Protein AF-A0A8J2NJF4-F1 (afdb_monomer_lite)

Organism: NCBI:txid39272

Foldseek 3Di:
DPQWAWDDDPDDDDTDIHGNQDPVLCVVCVVVVHHSQRSVQVVCCVVPVDHDDGPVVVDDDPPD

Radius of gyration: 12.31 Å; chains: 1; bounding box: 24×25×33 Å

Sequence (64 aa):
MSGIECQPIQGAMYAFPQIHIPGKAIEAAKERDLEPDVFYCLELLESTGISVVPGTGVGQVEGT

Secondary structure (DSSP, 8-state):
-TTEE-----SSS----EE---HHHHHHHHHTT--HHHHHHHHHHHHH------GGGT-PPTT-

pLDDT: mean 94.87, std 5.44, range [58.88, 98.25]

InterPro domains:
  IPR045088 Aminotransferase ALAT1/2-like [PTHR11751] (2-64)

Structure (mmCIF, N/CA/C/O backbone):
data_AF-A0A8J2NJF4-F1
#
_entry.id   AF-A0A8J2NJF4-F1
#
loop_
_atom_site.group_PDB
_atom_site.id
_atom_site.type_symbol
_atom_site.label_atom_id
_atom_site.label_alt_id
_atom_site.label_comp_id
_atom_site.label_asym_id
_atom_site.label_entity_id
_atom_site.label_seq_id
_atom_site.pdbx_PDB_ins_code
_atom_site.Cartn_x
_atom_site.Cartn_y
_atom_site.Cartn_z
_atom_site.occupancy
_atom_site.B_iso_or_equiv
_atom_site.auth_seq_id
_atom_site.auth_comp_id
_atom_site.auth_asym_id
_atom_site.auth_atom_id
_atom_site.pdbx_PDB_model_num
ATOM 1 N N . MET A 1 1 ? -8.141 6.336 -13.692 1.00 58.88 1 MET A N 1
ATOM 2 C CA . MET A 1 1 ? -8.973 5.823 -12.582 1.00 58.88 1 MET A CA 1
ATOM 3 C C . MET A 1 1 ? -8.948 6.887 -11.498 1.00 58.88 1 MET A C 1
ATOM 5 O O . MET A 1 1 ? -7.909 7.507 -11.343 1.00 58.88 1 MET A O 1
ATOM 9 N N . SER A 1 2 ? -10.063 7.199 -10.835 1.00 88.56 2 SER A N 1
ATOM 10 C CA . SER A 1 2 ? -10.033 8.220 -9.774 1.00 88.56 2 SER A CA 1
ATOM 11 C C . SER A 1 2 ? -9.273 7.677 -8.559 1.00 88.56 2 SER A C 1
ATOM 13 O O . SER A 1 2 ? -9.477 6.519 -8.202 1.00 88.56 2 SER A O 1
ATOM 15 N N . GLY A 1 3 ? -8.390 8.485 -7.966 1.00 92.12 3 GLY A N 1
ATOM 16 C CA . GLY A 1 3 ? -7.642 8.133 -6.752 1.00 92.12 3 GLY A CA 1
ATOM 17 C C . GLY A 1 3 ? -6.412 7.238 -6.949 1.00 92.12 3 GLY A C 1
ATOM 18 O O . GLY A 1 3 ? -5.815 6.842 -5.956 1.00 92.12 3 GLY A O 1
ATOM 19 N N . ILE A 1 4 ? -6.027 6.919 -8.190 1.00 95.88 4 ILE A N 1
ATOM 20 C CA . ILE A 1 4 ? -4.791 6.185 -8.496 1.00 95.88 4 ILE A CA 1
ATOM 21 C C . ILE A 1 4 ? -4.071 6.889 -9.643 1.00 95.88 4 ILE A C 1
ATOM 23 O O . ILE A 1 4 ? -4.628 7.032 -10.736 1.00 95.88 4 ILE A O 1
ATOM 27 N N . GLU A 1 5 ? -2.822 7.266 -9.403 1.00 95.94 5 GLU A N 1
ATOM 28 C CA . GLU A 1 5 ? -1.918 7.845 -10.391 1.00 95.94 5 GLU A CA 1
ATOM 29 C C . GLU A 1 5 ? -0.678 6.962 -10.516 1.00 95.94 5 GLU A C 1
ATOM 31 O O . GLU A 1 5 ? -0.133 6.488 -9.529 1.00 95.94 5 GLU A O 1
ATOM 36 N N . CYS A 1 6 ? -0.221 6.693 -11.735 1.00 95.25 6 CYS A N 1
ATOM 37 C CA . CYS A 1 6 ? 0.979 5.892 -11.951 1.00 95.25 6 CYS A CA 1
ATOM 38 C C . CYS A 1 6 ? 1.814 6.538 -13.042 1.00 95.25 6 CYS A C 1
ATOM 40 O O . CYS A 1 6 ? 1.306 6.841 -14.125 1.00 95.25 6 CYS A O 1
ATOM 42 N N . GLN A 1 7 ? 3.101 6.718 -12.763 1.00 93.62 7 GLN A N 1
ATOM 43 C CA . GLN A 1 7 ? 4.040 7.162 -13.781 1.00 93.62 7 GLN A CA 1
ATOM 44 C C . GLN A 1 7 ? 4.179 6.088 -14.874 1.00 93.62 7 GLN A C 1
ATOM 46 O O . GLN A 1 7 ? 4.039 4.893 -14.580 1.00 93.62 7 GLN A O 1
ATOM 51 N N . PRO A 1 8 ? 4.453 6.477 -16.133 1.00 95.19 8 PRO A N 1
ATOM 52 C CA . PRO A 1 8 ? 4.725 5.519 -17.195 1.00 95.19 8 PRO A CA 1
ATOM 53 C C . PRO A 1 8 ? 5.893 4.602 -16.823 1.00 95.19 8 PRO A C 1
ATOM 55 O O . PRO A 1 8 ? 6.957 5.066 -16.417 1.00 95.19 8 PRO A O 1
ATOM 58 N N . ILE A 1 9 ? 5.711 3.295 -17.000 1.00 95.94 9 ILE A N 1
ATOM 59 C CA . ILE A 1 9 ? 6.761 2.309 -16.737 1.00 95.94 9 ILE A CA 1
ATOM 60 C C . ILE A 1 9 ? 7.746 2.353 -17.907 1.00 95.94 9 ILE A C 1
ATOM 62 O O . ILE A 1 9 ? 7.440 1.898 -19.007 1.00 95.94 9 ILE A O 1
ATOM 66 N N . GLN A 1 10 ? 8.923 2.932 -17.681 1.00 94.38 10 GLN A N 1
ATOM 67 C CA . GLN A 1 10 ? 9.950 3.097 -18.718 1.00 94.38 10 GLN A CA 1
ATOM 68 C C . GLN A 1 10 ? 10.898 1.889 -18.836 1.00 94.38 10 GLN A C 1
ATOM 70 O O . GLN A 1 10 ? 11.658 1.798 -19.797 1.00 94.38 10 GLN A O 1
ATOM 75 N N . GLY A 1 11 ? 10.865 0.958 -17.877 1.00 93.31 11 GLY A N 1
ATOM 76 C CA . GLY A 1 11 ? 11.714 -0.234 -17.839 1.00 93.31 11 GLY A CA 1
ATOM 77 C C . GLY A 1 11 ? 11.526 -1.046 -16.552 1.00 93.31 11 GLY A C 1
ATOM 78 O O . GLY A 1 11 ? 10.618 -0.767 -15.773 1.00 93.31 11 GLY A O 1
ATOM 79 N N . ALA A 1 12 ? 12.408 -2.026 -16.321 1.00 94.75 12 ALA A N 1
ATOM 80 C CA . ALA A 1 12 ? 12.328 -2.995 -15.218 1.00 94.75 12 ALA A CA 1
ATOM 81 C C . ALA A 1 12 ? 11.028 -3.831 -15.233 1.00 94.75 12 ALA A C 1
ATOM 83 O O . ALA A 1 12 ? 10.479 -4.093 -16.301 1.00 94.75 12 ALA A O 1
ATOM 84 N N . MET A 1 13 ? 10.593 -4.319 -14.064 1.00 94.69 13 MET A N 1
ATOM 85 C CA . MET A 1 13 ? 9.488 -5.284 -13.926 1.00 94.69 13 MET A CA 1
ATOM 86 C C . MET A 1 13 ? 8.370 -4.819 -12.978 1.00 94.69 13 MET A C 1
ATOM 88 O O . MET A 1 13 ? 7.435 -5.577 -12.736 1.00 94.69 13 MET A O 1
ATOM 92 N N . TYR A 1 14 ? 8.457 -3.603 -12.426 1.00 93.88 14 TYR A N 1
ATOM 93 C CA . TYR A 1 14 ? 7.550 -3.121 -11.379 1.00 93.88 14 TYR A CA 1
ATOM 94 C C . TYR A 1 14 ? 6.920 -1.779 -11.748 1.00 93.88 14 TYR A C 1
ATOM 96 O O . TYR A 1 14 ? 7.573 -0.911 -12.327 1.00 93.88 14 TYR A O 1
ATOM 104 N N . ALA A 1 15 ? 5.658 -1.610 -11.361 1.00 95.44 15 ALA A N 1
ATOM 105 C CA . ALA A 1 15 ? 4.979 -0.322 -11.314 1.00 95.44 15 ALA A CA 1
ATOM 106 C C . ALA A 1 15 ? 4.914 0.155 -9.861 1.00 95.44 15 ALA A C 1
ATOM 108 O O . ALA A 1 15 ? 4.825 -0.671 -8.951 1.00 95.44 15 ALA A O 1
ATOM 109 N N . PHE A 1 16 ? 4.911 1.469 -9.651 1.00 95.62 16 PHE A N 1
ATOM 110 C CA . PHE A 1 16 ? 4.745 2.059 -8.325 1.00 95.62 16 PHE A CA 1
ATOM 111 C C . PHE A 1 16 ? 3.653 3.136 -8.374 1.00 95.62 16 PHE A C 1
ATOM 113 O O . PHE A 1 16 ? 3.959 4.322 -8.522 1.00 95.62 16 PHE A O 1
ATOM 120 N N . PRO A 1 17 ? 2.370 2.725 -8.389 1.00 95.75 17 PRO A N 1
ATOM 121 C CA . PRO A 1 17 ? 1.261 3.665 -8.407 1.00 95.75 17 PRO A CA 1
ATOM 122 C C . PRO A 1 17 ? 1.146 4.387 -7.061 1.00 95.75 17 PRO A C 1
ATOM 124 O O . PRO A 1 17 ? 1.238 3.766 -6.006 1.00 95.75 17 PRO A O 1
ATOM 127 N N . GLN A 1 18 ? 0.869 5.684 -7.111 1.00 96.06 18 GLN A N 1
ATOM 128 C CA . GLN A 1 18 ? 0.413 6.460 -5.971 1.00 96.06 18 GLN A CA 1
ATOM 129 C C . GLN A 1 18 ? -1.098 6.278 -5.814 1.00 96.06 18 GLN A C 1
ATOM 131 O O . GLN A 1 18 ? -1.867 6.456 -6.766 1.00 96.06 18 GLN A O 1
ATOM 136 N N . ILE A 1 19 ? -1.526 5.918 -4.607 1.00 95.62 19 ILE A N 1
ATOM 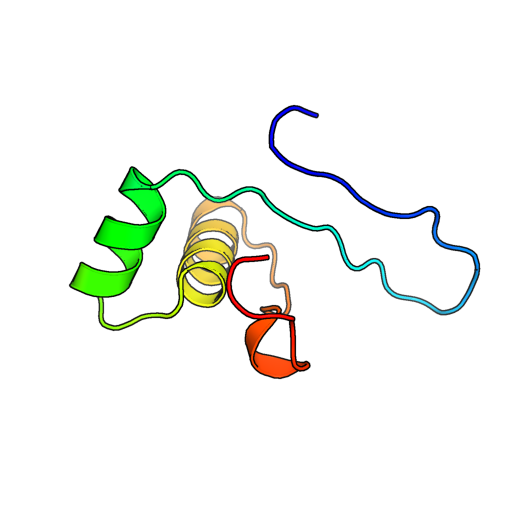137 C CA . ILE A 1 19 ? -2.935 5.740 -4.263 1.00 95.62 19 ILE A CA 1
ATOM 138 C C . ILE A 1 19 ? -3.323 6.875 -3.326 1.00 95.62 19 ILE A C 1
ATOM 140 O O . ILE A 1 19 ? -2.810 6.975 -2.220 1.00 95.62 19 ILE A O 1
ATOM 144 N N . HIS A 1 20 ? -4.262 7.718 -3.744 1.00 96.19 20 HIS A N 1
ATOM 145 C CA . HIS A 1 20 ? -4.780 8.786 -2.896 1.00 96.19 20 HIS A CA 1
ATOM 146 C C . HIS A 1 20 ? -5.783 8.201 -1.901 1.00 96.19 20 HIS A C 1
ATOM 148 O O . HIS A 1 20 ? -6.977 8.070 -2.189 1.00 96.19 20 HIS A O 1
ATOM 154 N N . ILE A 1 21 ? -5.280 7.824 -0.726 1.00 95.50 21 ILE A N 1
ATOM 155 C CA . ILE A 1 21 ? -6.079 7.201 0.326 1.00 95.50 21 ILE A CA 1
ATOM 156 C C . ILE A 1 21 ? -6.968 8.271 0.987 1.00 95.50 21 ILE A C 1
ATOM 158 O O . ILE A 1 21 ? -6.469 9.274 1.501 1.00 95.50 21 ILE A O 1
ATOM 162 N N . PRO A 1 22 ? -8.302 8.097 0.999 1.00 95.88 22 PRO A N 1
ATOM 163 C CA . PRO A 1 22 ? -9.200 9.067 1.610 1.00 95.88 22 PRO A CA 1
ATOM 164 C C . PRO A 1 22 ? -9.022 9.092 3.132 1.00 95.88 22 PRO A C 1
ATOM 166 O O . PRO A 1 22 ? -8.829 8.051 3.756 1.00 95.88 22 PRO A O 1
ATOM 169 N N . GLY A 1 23 ? -9.216 10.259 3.755 1.00 96.56 23 GLY A N 1
ATOM 170 C CA . GLY A 1 23 ? -9.019 10.434 5.203 1.00 96.56 23 GLY A CA 1
ATOM 171 C C . GLY A 1 23 ? -9.766 9.420 6.079 1.00 96.56 23 GLY A C 1
ATOM 172 O O . GLY A 1 23 ? -9.226 8.957 7.071 1.00 96.56 23 GLY A O 1
ATOM 173 N N . LYS A 1 24 ? -10.965 8.977 5.677 1.00 97.06 24 LYS A N 1
ATOM 174 C CA . LYS A 1 24 ? -11.702 7.921 6.399 1.00 97.06 24 LYS A CA 1
ATOM 175 C C . LYS A 1 24 ? -10.952 6.584 6.454 1.00 97.06 24 LYS A C 1
ATOM 177 O O . LYS A 1 24 ? -11.027 5.897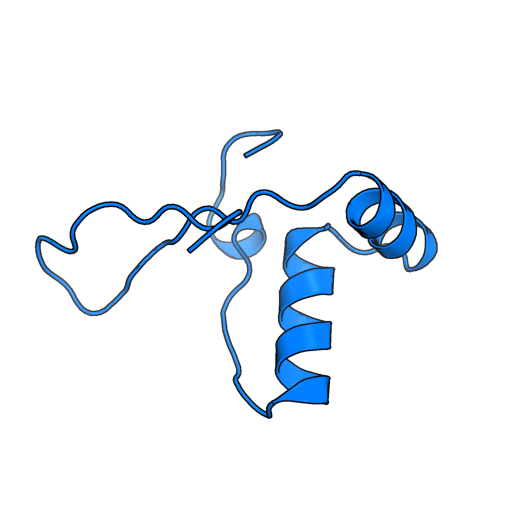 7.462 1.00 97.06 24 LYS A O 1
ATOM 182 N N . ALA A 1 25 ? -10.264 6.213 5.375 1.00 96.88 25 ALA A N 1
ATOM 183 C CA . ALA A 1 25 ? -9.470 4.989 5.328 1.00 96.88 25 ALA A CA 1
ATOM 184 C C . ALA A 1 25 ? -8.161 5.139 6.118 1.00 96.88 25 ALA A C 1
ATOM 186 O O . ALA A 1 25 ? -7.719 4.175 6.729 1.00 96.88 25 ALA A O 1
ATOM 187 N N . ILE A 1 26 ? -7.594 6.350 6.174 1.00 97.50 26 ILE A N 1
ATOM 188 C CA . ILE A 1 26 ? -6.450 6.661 7.045 1.00 97.50 26 ILE A CA 1
ATOM 189 C C . ILE A 1 26 ? -6.836 6.481 8.519 1.00 97.50 26 ILE A C 1
ATOM 191 O O . ILE A 1 26 ? -6.105 5.840 9.266 1.00 97.50 26 ILE A O 1
ATOM 195 N N . GLU A 1 27 ? -7.992 6.996 8.942 1.00 98.12 27 GLU A N 1
ATOM 196 C CA . GLU A 1 27 ? -8.461 6.799 10.321 1.00 98.12 27 GLU A CA 1
ATOM 197 C C . GLU A 1 27 ? -8.744 5.319 10.627 1.00 98.12 27 GLU A C 1
ATOM 199 O O . GLU A 1 27 ? -8.327 4.829 11.671 1.00 98.12 27 GLU A O 1
ATOM 204 N N . ALA A 1 28 ? -9.348 4.573 9.696 1.00 97.88 28 ALA A N 1
ATOM 205 C CA . ALA A 1 28 ? -9.557 3.131 9.862 1.00 97.88 28 ALA A CA 1
ATOM 206 C C . ALA A 1 28 ? -8.238 2.341 9.976 1.00 97.88 28 ALA A C 1
ATOM 208 O O . ALA A 1 28 ? -8.159 1.382 10.743 1.00 97.88 28 ALA A O 1
ATOM 209 N N . ALA A 1 29 ? -7.196 2.748 9.243 1.00 97.69 29 ALA A N 1
ATOM 210 C CA . ALA A 1 29 ? -5.864 2.160 9.362 1.00 97.69 29 ALA A CA 1
ATOM 211 C C . ALA A 1 29 ? -5.265 2.419 10.756 1.00 97.69 29 ALA A C 1
ATOM 213 O O . ALA A 1 29 ? -4.799 1.484 11.408 1.00 97.69 29 ALA A O 1
ATOM 214 N N . LYS A 1 30 ? -5.383 3.654 11.265 1.00 97.38 30 LYS A N 1
ATOM 215 C CA . LYS A 1 30 ? -4.942 4.024 12.622 1.00 97.38 30 LYS A CA 1
ATOM 216 C C . LYS A 1 30 ? -5.669 3.245 13.715 1.00 97.38 30 LYS A C 1
ATOM 218 O O . LYS A 1 30 ? -5.032 2.805 14.665 1.00 97.38 30 LYS A O 1
ATOM 223 N N . GLU A 1 31 ? -6.981 3.038 13.588 1.00 98.00 31 GLU A N 1
ATOM 224 C CA . GLU A 1 31 ? -7.764 2.223 14.534 1.00 98.00 31 GLU A CA 1
ATOM 225 C C . GLU A 1 31 ? -7.263 0.773 14.627 1.00 98.00 31 GLU A C 1
ATOM 227 O O . GLU A 1 31 ? -7.472 0.109 15.644 1.00 98.00 31 GLU A O 1
ATOM 232 N N . ARG A 1 32 ? -6.589 0.285 13.579 1.00 96.94 32 ARG A N 1
ATOM 233 C CA . ARG A 1 32 ? -5.989 -1.051 13.512 1.0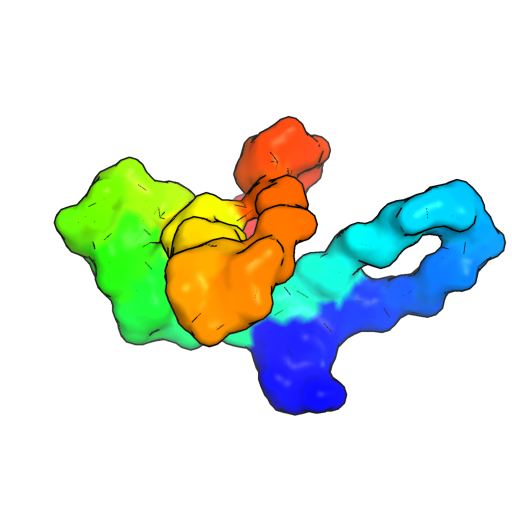0 96.94 32 ARG A CA 1
ATOM 234 C C . ARG A 1 32 ? -4.480 -1.071 13.775 1.00 96.94 32 ARG A C 1
ATOM 236 O O . ARG A 1 32 ? -3.891 -2.137 13.640 1.00 96.94 32 ARG A O 1
ATOM 243 N N . ASP A 1 33 ? -3.876 0.057 14.160 1.00 97.25 33 ASP A N 1
ATOM 244 C CA . ASP A 1 33 ? -2.423 0.207 14.357 1.00 97.25 33 ASP A CA 1
ATOM 245 C C . ASP A 1 33 ? -1.609 -0.158 13.097 1.00 97.25 33 ASP A C 1
ATOM 247 O O . ASP A 1 33 ? -0.581 -0.833 13.150 1.00 97.25 33 ASP A O 1
ATOM 251 N N . LEU A 1 34 ? -2.115 0.250 11.929 1.00 97.19 34 LEU A N 1
ATOM 252 C CA . LEU A 1 34 ? -1.500 0.001 10.627 1.00 97.19 34 LEU A CA 1
ATOM 253 C C . LEU A 1 34 ? -1.235 1.312 9.886 1.00 97.19 34 LEU A C 1
ATOM 255 O O . LEU A 1 34 ? -2.043 2.241 9.922 1.00 97.19 34 LEU A O 1
ATOM 259 N N . GLU A 1 35 ? -0.140 1.342 9.126 1.00 96.75 35 GLU A N 1
ATOM 260 C CA . GLU A 1 35 ? 0.077 2.389 8.126 1.00 96.75 35 GLU A CA 1
ATOM 261 C C . GLU A 1 35 ? -1.011 2.321 7.036 1.00 96.75 35 GLU A C 1
ATOM 263 O O . GLU A 1 35 ? -1.464 1.220 6.689 1.00 96.75 35 GLU A O 1
ATOM 268 N N . PRO A 1 36 ? -1.448 3.459 6.461 1.00 97.44 36 PRO A N 1
ATOM 269 C CA . PRO A 1 36 ? -2.568 3.482 5.518 1.00 97.44 36 PRO A CA 1
ATOM 270 C C . PRO A 1 36 ? -2.382 2.582 4.293 1.00 97.44 36 PRO A C 1
ATOM 272 O O . PRO A 1 36 ? -3.332 1.954 3.822 1.00 97.44 36 PRO A O 1
ATOM 275 N N . ASP A 1 37 ? -1.161 2.498 3.778 1.00 97.12 37 ASP A N 1
ATOM 276 C CA . ASP A 1 37 ? -0.839 1.677 2.618 1.00 97.12 37 ASP A CA 1
ATOM 277 C C . ASP A 1 37 ? -0.747 0.184 2.959 1.00 97.12 37 ASP A C 1
ATOM 279 O O . ASP A 1 37 ? -1.201 -0.647 2.174 1.00 97.12 37 ASP A O 1
ATOM 283 N N . VAL A 1 38 ? -0.249 -0.170 4.146 1.00 97.31 38 VAL A N 1
ATOM 284 C CA . VAL A 1 38 ? -0.291 -1.540 4.677 1.00 97.31 38 VAL A CA 1
ATOM 285 C C . VAL A 1 38 ? -1.740 -1.987 4.832 1.00 97.31 38 VAL A C 1
ATOM 287 O O . VAL A 1 38 ? -2.101 -3.060 4.349 1.00 97.31 38 VAL A O 1
ATOM 290 N N . PHE A 1 39 ? -2.582 -1.147 5.435 1.00 98.06 39 PHE A N 1
ATOM 291 C CA . PHE A 1 39 ? -4.014 -1.402 5.560 1.00 98.06 39 PHE A CA 1
ATOM 292 C C . PHE A 1 39 ? -4.666 -1.639 4.191 1.00 98.06 39 PHE A C 1
ATOM 294 O O . PHE A 1 39 ? -5.345 -2.646 4.000 1.00 98.06 39 PHE A O 1
ATOM 301 N N . TYR A 1 40 ? -4.393 -0.777 3.206 1.00 97.25 40 TYR A N 1
ATOM 302 C CA . TYR A 1 40 ? -4.902 -0.949 1.844 1.00 97.25 40 TYR A CA 1
ATOM 303 C C . TYR A 1 40 ? -4.451 -2.274 1.208 1.00 97.25 40 TYR A C 1
ATOM 305 O O . TYR A 1 40 ? -5.260 -2.973 0.600 1.00 97.25 40 TYR A O 1
ATOM 313 N N . CYS A 1 41 ? -3.174 -2.640 1.350 1.00 97.44 41 CYS A N 1
ATOM 314 C CA . CYS A 1 41 ? -2.633 -3.873 0.778 1.00 97.44 41 CYS A CA 1
ATOM 315 C C . CYS A 1 41 ? -3.258 -5.127 1.405 1.00 97.44 41 CYS A C 1
ATOM 317 O O . CYS A 1 41 ? -3.521 -6.094 0.690 1.00 97.44 41 CYS A O 1
ATOM 319 N N . LEU A 1 42 ? -3.520 -5.111 2.716 1.00 97.94 42 LEU A N 1
ATOM 320 C CA . LEU A 1 42 ? -4.196 -6.208 3.410 1.00 97.94 42 LEU A CA 1
ATOM 321 C C . LEU A 1 42 ? -5.652 -6.344 2.960 1.00 97.94 42 LEU A C 1
ATOM 323 O O . LEU A 1 42 ? -6.067 -7.432 2.573 1.00 97.94 42 LEU A O 1
ATOM 327 N N . GLU A 1 43 ? -6.403 -5.244 2.911 1.00 97.69 43 GLU A N 1
ATOM 328 C CA . GLU A 1 43 ? -7.795 -5.261 2.445 1.00 97.69 43 GLU A CA 1
ATOM 329 C C . GLU A 1 43 ? -7.892 -5.691 0.967 1.00 97.69 43 GLU A C 1
ATOM 331 O O . GLU A 1 43 ? -8.798 -6.436 0.583 1.00 97.69 43 GLU A O 1
ATOM 336 N N . LEU A 1 44 ? -6.937 -5.285 0.120 1.00 97.75 44 LEU A N 1
ATOM 337 C CA . LEU A 1 44 ? -6.842 -5.749 -1.269 1.00 97.75 44 LEU A CA 1
ATOM 338 C C . LEU A 1 44 ? -6.613 -7.264 -1.334 1.00 97.75 44 LEU A C 1
ATOM 340 O O . LEU A 1 44 ? -7.295 -7.956 -2.096 1.00 97.75 44 LEU A O 1
ATOM 344 N N . LEU A 1 45 ? 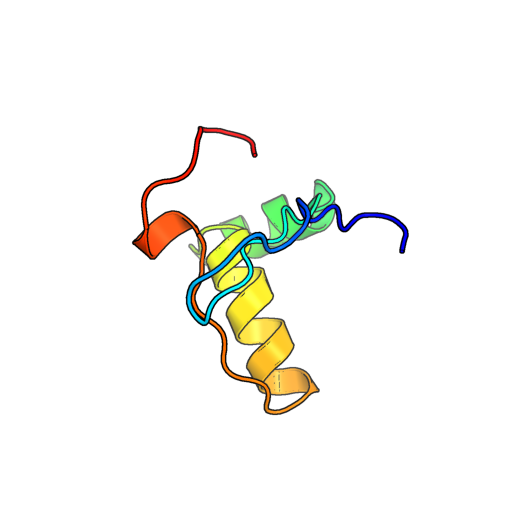-5.680 -7.780 -0.533 1.00 98.25 45 LEU A N 1
ATOM 345 C CA . LEU A 1 45 ? -5.385 -9.206 -0.462 1.00 98.25 45 LEU A CA 1
ATOM 346 C C . LEU A 1 45 ? -6.605 -10.003 0.011 1.00 98.25 45 LEU A C 1
ATOM 348 O O . LEU A 1 45 ? -6.964 -10.991 -0.623 1.00 98.25 45 LEU A O 1
ATOM 352 N N . GLU A 1 46 ? -7.265 -9.573 1.082 1.00 98.06 46 GLU A N 1
ATOM 353 C CA . GLU A 1 46 ? -8.425 -10.265 1.652 1.00 98.06 46 GLU A CA 1
ATOM 354 C C . GLU A 1 46 ? -9.629 -10.267 0.702 1.00 98.06 46 GLU A C 1
ATOM 356 O O . GLU A 1 46 ? -10.325 -11.276 0.581 1.00 98.06 46 GLU A O 1
ATOM 361 N N . SER A 1 47 ? -9.863 -9.161 -0.010 1.00 98.25 47 SER A N 1
ATOM 362 C CA . SER A 1 47 ? -11.021 -9.015 -0.900 1.00 98.25 47 SER A CA 1
ATOM 363 C C . SER A 1 47 ? -10.830 -9.628 -2.288 1.00 98.25 47 SER A C 1
ATOM 365 O O . SER A 1 47 ? -11.807 -10.061 -2.902 1.00 98.25 47 SER A O 1
ATOM 367 N N . THR A 1 48 ? -9.597 -9.664 -2.807 1.00 98.19 48 THR A N 1
ATOM 368 C CA . THR A 1 48 ? -9.325 -10.069 -4.201 1.00 98.19 48 THR A CA 1
ATOM 369 C C . THR A 1 48 ? -8.347 -11.231 -4.346 1.00 98.19 48 THR A C 1
ATOM 371 O O . THR A 1 48 ? -8.263 -11.822 -5.422 1.00 98.19 48 THR A O 1
ATOM 374 N N . GLY A 1 49 ? -7.590 -11.561 -3.299 1.00 98.06 49 GLY A N 1
ATOM 375 C CA . GLY A 1 49 ? -6.486 -12.521 -3.353 1.00 98.06 49 GLY A CA 1
ATOM 376 C C . GLY A 1 49 ? -5.203 -11.974 -3.991 1.00 98.06 49 GLY A C 1
ATOM 377 O O . GLY A 1 49 ? -4.250 -12.731 -4.177 1.00 98.06 49 GLY A O 1
ATOM 378 N N . ILE A 1 50 ? -5.148 -10.685 -4.345 1.00 98.06 50 ILE A N 1
ATOM 379 C CA . ILE A 1 50 ? -3.974 -10.069 -4.974 1.00 98.06 50 ILE A CA 1
ATOM 380 C C . ILE A 1 50 ? -2.995 -9.604 -3.892 1.00 98.06 50 ILE A C 1
ATOM 382 O O . ILE A 1 50 ? -3.297 -8.710 -3.107 1.00 98.06 50 ILE A O 1
ATOM 386 N N . SER A 1 51 ? -1.791 -10.180 -3.888 1.00 97.06 51 SER A N 1
ATOM 387 C CA . SER A 1 51 ? -0.701 -9.772 -2.997 1.00 97.06 51 SER A CA 1
ATOM 388 C C . SER A 1 51 ? 0.176 -8.710 -3.659 1.00 97.06 51 SER A C 1
ATOM 390 O O . SER A 1 51 ? 0.722 -8.934 -4.739 1.00 97.06 51 SER A O 1
ATOM 392 N N . VAL A 1 52 ? 0.365 -7.582 -2.978 1.00 96.56 52 VAL A N 1
ATOM 393 C CA . VAL A 1 52 ? 1.232 -6.468 -3.398 1.00 96.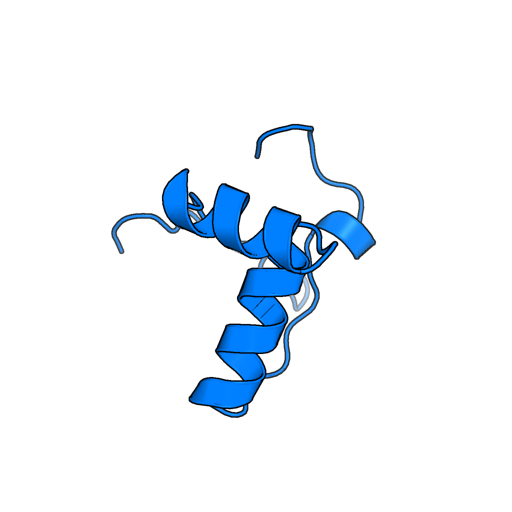56 52 VAL A CA 1
ATOM 394 C C . VAL A 1 52 ? 2.141 -6.035 -2.244 1.00 96.56 52 VAL A C 1
ATOM 396 O O . VAL A 1 52 ? 1.967 -6.487 -1.114 1.00 96.56 52 VAL A O 1
ATOM 399 N N . VAL A 1 53 ? 3.127 -5.181 -2.526 1.00 96.50 53 VAL A N 1
ATOM 400 C CA . VAL A 1 53 ? 4.055 -4.650 -1.515 1.00 96.50 53 VAL A CA 1
ATOM 401 C C . VAL A 1 53 ? 3.644 -3.216 -1.150 1.00 96.50 53 VAL A C 1
ATOM 403 O O . VAL A 1 53 ? 3.506 -2.404 -2.067 1.00 96.50 53 VAL A O 1
ATOM 406 N N . PRO A 1 54 ? 3.465 -2.882 0.143 1.00 96.88 54 PRO A N 1
ATOM 407 C CA . PRO A 1 54 ? 3.153 -1.520 0.580 1.00 96.88 54 PRO A CA 1
ATOM 408 C C . PRO A 1 54 ? 4.349 -0.570 0.404 1.00 96.88 54 PRO A C 1
ATOM 410 O O . PRO A 1 54 ? 5.508 -0.977 0.529 1.00 96.88 54 PRO A O 1
ATOM 413 N N . GLY A 1 55 ? 4.068 0.712 0.159 1.00 95.00 55 GLY A N 1
ATOM 414 C CA . GLY A 1 55 ? 5.074 1.754 -0.071 1.00 95.00 55 GLY A CA 1
ATOM 415 C C . GLY A 1 55 ? 5.965 2.047 1.143 1.00 95.00 55 GLY A C 1
ATOM 416 O O . GLY A 1 55 ? 7.156 2.324 0.999 1.00 95.00 55 GLY A O 1
ATOM 417 N N . THR A 1 56 ? 5.438 1.861 2.351 1.00 92.44 56 THR A N 1
ATOM 418 C CA . THR A 1 56 ? 6.146 1.944 3.632 1.00 92.44 56 THR A CA 1
ATOM 419 C C . THR A 1 56 ? 7.373 1.026 3.651 1.00 92.44 56 THR A C 1
ATOM 421 O O . THR A 1 56 ? 8.406 1.386 4.211 1.00 92.44 56 THR A O 1
ATOM 424 N N . GLY A 1 57 ? 7.317 -0.129 2.974 1.00 86.69 57 GLY A N 1
ATOM 425 C CA . GLY A 1 57 ? 8.4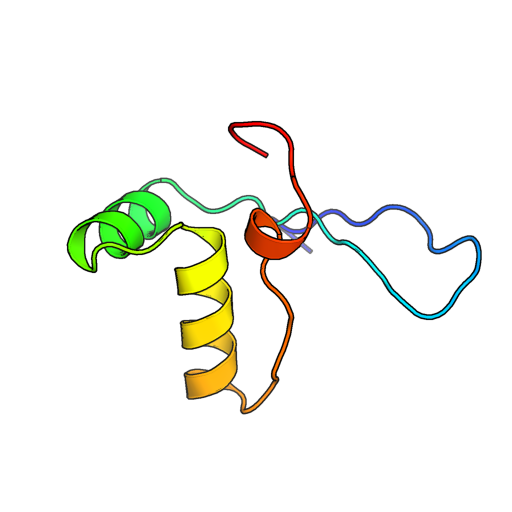37 -1.073 2.889 1.00 86.69 57 GLY A CA 1
ATOM 426 C C . GLY A 1 57 ? 9.579 -0.649 1.957 1.00 86.69 57 GLY A C 1
ATOM 427 O O . GLY A 1 57 ? 10.657 -1.235 2.024 1.00 86.69 57 GLY A O 1
ATOM 428 N N . VAL A 1 58 ? 9.364 0.347 1.090 1.00 89.50 58 VAL A N 1
ATOM 429 C CA . VAL A 1 58 ? 10.346 0.801 0.085 1.00 89.50 58 VAL A CA 1
ATOM 430 C C . VAL A 1 58 ? 10.813 2.247 0.283 1.00 89.50 58 VAL A C 1
ATOM 432 O O . VAL A 1 58 ? 11.721 2.686 -0.419 1.00 89.50 58 VAL A O 1
ATOM 435 N N . GLY A 1 59 ? 10.249 2.960 1.263 1.00 86.88 59 GLY A N 1
ATOM 436 C CA . GLY A 1 59 ? 10.607 4.339 1.593 1.00 86.88 59 GLY A CA 1
ATOM 437 C C . GLY A 1 59 ? 9.933 5.351 0.666 1.00 86.88 59 GLY A C 1
ATOM 438 O O . GLY A 1 59 ? 10.507 5.765 -0.338 1.00 86.88 59 GLY A O 1
ATOM 439 N N . GLN A 1 60 ? 8.716 5.762 1.026 1.00 92.31 60 GLN A N 1
ATOM 440 C CA . GLN A 1 60 ? 7.949 6.804 0.334 1.00 92.31 60 GLN A CA 1
ATOM 441 C C . GLN A 1 60 ? 8.008 8.150 1.070 1.00 92.31 60 GLN A C 1
ATOM 443 O O . GLN A 1 60 ? 8.401 8.218 2.236 1.00 92.31 60 GLN A O 1
ATOM 448 N N . VAL A 1 61 ? 7.637 9.232 0.381 1.00 94.12 61 VAL A N 1
ATOM 449 C CA . VAL A 1 61 ? 7.586 10.578 0.972 1.00 94.12 61 VAL A CA 1
ATOM 450 C C . VAL A 1 61 ? 6.398 10.669 1.933 1.00 94.12 61 VAL A C 1
ATOM 452 O O . VAL A 1 61 ? 5.331 10.121 1.667 1.00 94.12 61 VAL A O 1
ATOM 455 N N . GLU A 1 62 ? 6.559 11.371 3.053 1.00 92.81 62 GLU A N 1
ATOM 456 C CA . GLU A 1 62 ? 5.471 11.555 4.015 1.00 92.81 62 GLU A CA 1
ATOM 457 C C . GLU A 1 62 ? 4.243 12.206 3.354 1.00 92.81 62 GLU A C 1
ATOM 459 O O . GLU A 1 62 ? 4.348 13.244 2.697 1.00 92.81 62 GLU A O 1
ATOM 464 N N . GLY A 1 63 ? 3.077 11.577 3.528 1.00 89.81 63 GLY A N 1
ATOM 465 C CA . GLY A 1 63 ? 1.802 12.067 3.001 1.00 89.81 63 GLY A CA 1
ATOM 466 C C . GLY A 1 63 ? 1.567 11.835 1.504 1.00 89.81 63 GLY A C 1
ATOM 467 O O . GLY A 1 63 ? 0.665 12.473 0.957 1.00 89.81 63 GLY A O 1
ATOM 468 N N . THR A 1 64 ? 2.356 10.973 0.849 1.00 84.38 64 THR A N 1
ATOM 469 C CA . THR A 1 64 ? 2.068 10.523 -0.530 1.00 84.38 64 THR A CA 1
ATOM 470 C C . THR A 1 64 ? 1.009 9.434 -0.610 1.00 84.38 64 THR A C 1
ATOM 472 O O . THR A 1 64 ? 0.849 8.675 0.369 1.00 84.38 64 THR A O 1
#